Protein AF-A0A6I4IDF1-F1 (afdb_monomer_lite)

Radius of gyration: 17.5 Å; chains: 1; bounding box: 42×21×46 Å

Foldseek 3Di:
DVVVVVVVVVVVVVVVVVVCVCVVVVDPCDPVNLVVVVVVVLVVLLVVLLVVLVVVCCCCCPVVVDDDDSCVSSVVSSVVSVCVVVVVSVVVVVVSVD

Sequence (98 aa):
MKRVLFVIGLILLNFGIFNYLTNHFKSNFTYEEMLKTLLLSFVAVTVISFFISSCQYFLKLYVEKTLISFRSIYANLYFNVSVAIYFLLLVLIIAAFI

Organism: NCBI:txid1774945

Structure (mmCIF, N/CA/C/O backbone):
data_AF-A0A6I4IDF1-F1
#
_entry.id   AF-A0A6I4IDF1-F1
#
loop_
_atom_site.group_PDB
_atom_site.id
_atom_site.type_symbol
_atom_site.label_atom_id
_atom_site.label_alt_id
_atom_site.label_comp_id
_atom_site.label_asym_id
_atom_site.label_entity_id
_atom_site.label_seq_id
_atom_site.pdbx_PDB_ins_code
_atom_site.Cartn_x
_atom_site.Cartn_y
_atom_site.Cartn_z
_atom_site.occupancy
_atom_site.B_iso_or_equiv
_atom_site.auth_seq_id
_atom_site.auth_comp_id
_atom_site.auth_asym_id
_atom_site.auth_atom_id
_atom_site.pdbx_PDB_model_num
ATOM 1 N N . MET A 1 1 ? -26.297 -6.236 -7.586 1.00 59.66 1 MET A N 1
ATOM 2 C CA . MET A 1 1 ? -25.845 -6.127 -8.995 1.00 59.66 1 MET A CA 1
ATOM 3 C C . MET A 1 1 ? -25.400 -4.720 -9.405 1.00 59.66 1 MET A C 1
ATOM 5 O O . MET A 1 1 ? -24.260 -4.597 -9.823 1.00 59.66 1 MET A O 1
ATOM 9 N N . LYS A 1 2 ? -26.198 -3.650 -9.229 1.00 65.44 2 LYS A N 1
ATOM 10 C CA . LYS A 1 2 ? -25.805 -2.276 -9.642 1.00 65.44 2 LYS A CA 1
ATOM 11 C C . LYS A 1 2 ? -24.475 -1.773 -9.042 1.00 65.44 2 LYS A C 1
ATOM 13 O O . LYS A 1 2 ? -23.652 -1.235 -9.768 1.00 65.44 2 LYS A O 1
ATOM 18 N N . ARG A 1 3 ? -24.224 -2.018 -7.746 1.00 58.62 3 ARG A N 1
ATOM 19 C CA . ARG A 1 3 ? -22.939 -1.681 -7.091 1.00 58.62 3 ARG A CA 1
ATOM 20 C C . ARG A 1 3 ? -21.742 -2.432 -7.681 1.00 58.62 3 ARG A C 1
ATOM 22 O O . ARG A 1 3 ? -20.681 -1.848 -7.817 1.00 58.62 3 ARG A O 1
ATOM 29 N N . VAL A 1 4 ? -21.919 -3.702 -8.049 1.00 66.38 4 VAL A N 1
ATOM 30 C CA . VAL A 1 4 ? -20.844 -4.531 -8.622 1.00 66.38 4 VAL A CA 1
ATOM 31 C C . VAL A 1 4 ? -20.483 -4.034 -10.022 1.00 66.38 4 VAL A C 1
ATOM 33 O O . VAL A 1 4 ? -19.311 -3.836 -10.307 1.00 66.38 4 VAL A O 1
ATOM 36 N N . LEU A 1 5 ? -21.486 -3.733 -10.855 1.00 75.31 5 LEU A N 1
ATOM 37 C CA . LEU A 1 5 ? -21.283 -3.116 -12.172 1.00 75.31 5 LEU A CA 1
ATOM 38 C C . LEU A 1 5 ? -20.577 -1.758 -12.078 1.00 75.31 5 LEU A C 1
ATOM 40 O O . LEU A 1 5 ? -19.681 -1.480 -12.865 1.00 75.31 5 LEU A O 1
ATOM 44 N N . PHE A 1 6 ? -20.939 -0.938 -11.090 1.00 69.31 6 PHE A N 1
ATOM 45 C CA . PHE A 1 6 ? -20.282 0.347 -10.852 1.00 69.31 6 PHE A CA 1
ATOM 46 C C . PHE A 1 6 ? -18.807 0.186 -10.451 1.00 69.31 6 PHE A C 1
ATOM 48 O O . PHE A 1 6 ? -17.947 0.881 -10.982 1.00 69.31 6 PHE A O 1
ATOM 55 N N . VAL A 1 7 ? -18.499 -0.768 -9.566 1.00 60.62 7 VAL A N 1
ATOM 56 C CA . VAL A 1 7 ? -17.117 -1.075 -9.162 1.00 60.62 7 VAL A CA 1
ATOM 57 C C . VAL A 1 7 ? -16.298 -1.596 -10.345 1.00 60.62 7 VAL A C 1
ATOM 59 O O . VAL A 1 7 ? -15.187 -1.124 -10.560 1.00 60.62 7 VAL A O 1
ATOM 62 N N . ILE A 1 8 ? -16.851 -2.502 -11.156 1.00 69.88 8 ILE A N 1
ATOM 63 C CA . ILE A 1 8 ? -16.190 -2.996 -12.376 1.00 69.88 8 ILE A CA 1
ATOM 64 C C . ILE A 1 8 ? -15.937 -1.844 -13.359 1.00 69.88 8 ILE A C 1
ATOM 66 O O . ILE A 1 8 ? -14.842 -1.740 -13.903 1.00 69.88 8 ILE A O 1
ATOM 70 N N . GLY A 1 9 ? -16.909 -0.945 -13.541 1.00 73.56 9 GLY A N 1
ATOM 71 C CA . GLY A 1 9 ? -16.756 0.244 -14.380 1.00 73.56 9 GLY A CA 1
ATOM 72 C C . GLY A 1 9 ? -15.631 1.167 -13.907 1.00 73.56 9 GLY A C 1
ATOM 73 O O . GLY A 1 9 ? -14.821 1.601 -14.720 1.00 73.56 9 GLY A O 1
ATOM 74 N N . LEU A 1 10 ? -15.522 1.411 -12.597 1.00 63.12 10 LEU A N 1
ATOM 75 C CA . LEU A 1 10 ? -14.421 2.191 -12.021 1.00 63.12 10 LEU A CA 1
ATOM 76 C C . LEU A 1 10 ? -13.061 1.512 -12.211 1.00 63.12 10 LEU A C 1
ATOM 78 O O . LEU A 1 10 ? -12.085 2.195 -12.507 1.00 63.12 10 LEU A O 1
ATOM 82 N N . ILE A 1 11 ? -12.991 0.185 -12.073 1.00 59.69 11 ILE A N 1
ATOM 83 C CA . ILE A 1 11 ? -11.758 -0.579 -12.303 1.00 59.69 11 ILE A CA 1
ATOM 84 C C . ILE A 1 11 ? -11.326 -0.453 -13.769 1.00 59.69 11 ILE A C 1
ATOM 86 O O . ILE A 1 11 ? -10.181 -0.096 -14.035 1.00 59.69 11 ILE A O 1
ATOM 90 N N . LEU A 1 12 ? -12.242 -0.678 -14.717 1.00 67.38 12 LEU A N 1
ATOM 91 C CA . LEU A 1 12 ? -11.961 -0.555 -16.151 1.00 67.38 12 LEU A CA 1
ATOM 92 C C . LEU A 1 12 ? -11.533 0.866 -16.534 1.00 67.38 12 LEU A C 1
ATOM 94 O O . LEU A 1 12 ? -10.602 1.038 -17.316 1.00 67.38 12 LEU A O 1
ATOM 98 N N . LEU A 1 13 ? -12.174 1.881 -15.955 1.00 71.88 13 LEU A N 1
ATOM 99 C CA . LEU A 1 13 ? -11.837 3.282 -16.189 1.00 71.88 13 LEU A CA 1
ATOM 100 C C . LEU A 1 13 ? -10.448 3.628 -15.631 1.00 71.88 13 LEU A C 1
ATOM 102 O O . LEU A 1 13 ? -9.686 4.329 -16.290 1.00 71.88 13 LEU A O 1
ATOM 106 N N . ASN A 1 14 ? -10.077 3.078 -14.472 1.00 64.56 14 ASN A N 1
ATOM 107 C CA . ASN A 1 14 ? -8.744 3.239 -13.892 1.00 64.56 14 ASN A CA 1
ATOM 108 C C . ASN A 1 14 ? -7.660 2.596 -14.780 1.00 64.56 14 ASN A C 1
ATOM 110 O O . ASN A 1 14 ? -6.671 3.246 -15.108 1.00 64.56 14 ASN A O 1
ATOM 114 N N . PHE A 1 15 ? -7.896 1.375 -15.276 1.00 60.47 15 PHE A N 1
ATOM 115 C CA . PHE A 1 15 ? -7.009 0.727 -16.252 1.00 60.47 15 PHE A CA 1
ATOM 116 C C . PHE A 1 15 ? -6.913 1.497 -17.576 1.00 60.47 15 PHE A C 1
ATOM 118 O O . PHE A 1 15 ? -5.826 1.609 -18.139 1.00 60.47 15 PHE A O 1
ATOM 125 N N . GLY A 1 16 ? -8.025 2.053 -18.068 1.00 68.38 16 GLY A N 1
ATOM 126 C CA . GLY A 1 16 ? -8.052 2.869 -19.282 1.00 68.38 16 GLY A CA 1
ATOM 127 C C . GLY A 1 16 ? -7.246 4.162 -19.142 1.00 68.38 16 GLY A C 1
ATOM 128 O O . GLY A 1 16 ? -6.443 4.479 -20.018 1.00 68.38 16 GLY A O 1
ATOM 129 N N . ILE A 1 17 ? -7.407 4.873 -18.020 1.00 70.50 17 ILE A N 1
ATOM 130 C CA . ILE A 1 17 ? -6.617 6.070 -17.698 1.00 70.50 17 ILE A CA 1
ATOM 131 C C . ILE A 1 17 ? -5.141 5.710 -17.559 1.00 70.50 17 ILE A C 1
ATOM 133 O O . ILE A 1 17 ? -4.301 6.387 -18.144 1.00 70.50 17 ILE A O 1
ATOM 137 N N . PHE A 1 18 ? -4.828 4.638 -16.829 1.00 65.38 18 PHE A N 1
ATOM 138 C CA . PHE A 1 18 ? -3.461 4.157 -16.677 1.00 65.38 18 PHE A CA 1
ATOM 139 C C . PHE A 1 18 ? -2.826 3.903 -18.047 1.00 65.38 18 PHE A C 1
ATOM 141 O O . PHE A 1 18 ? -1.845 4.553 -18.378 1.00 65.38 18 PHE A O 1
ATOM 148 N N . ASN A 1 19 ? -3.445 3.074 -18.893 1.00 64.38 19 ASN A N 1
ATOM 149 C CA . ASN A 1 19 ? -2.919 2.732 -20.215 1.00 64.38 19 ASN A CA 1
ATOM 150 C C . ASN A 1 19 ? -2.788 3.950 -21.150 1.00 64.38 19 ASN A C 1
ATOM 152 O O . ASN A 1 19 ? -1.825 4.048 -21.911 1.00 64.38 19 ASN A O 1
ATOM 156 N N . TYR A 1 20 ? -3.736 4.893 -21.099 1.00 74.25 20 TYR A N 1
ATOM 157 C CA . TYR A 1 20 ? -3.637 6.147 -21.847 1.00 74.25 20 TYR A CA 1
ATOM 158 C C . TYR A 1 20 ? -2.425 6.966 -21.396 1.00 74.25 20 TYR A C 1
ATOM 160 O O . TYR A 1 20 ? -1.632 7.386 -22.234 1.00 74.25 20 TYR A O 1
ATOM 168 N N . LEU A 1 21 ? -2.245 7.150 -20.085 1.00 65.38 21 LEU A N 1
ATOM 169 C CA . LEU A 1 21 ? -1.109 7.887 -19.536 1.00 65.38 21 LEU A CA 1
ATOM 170 C C . LEU A 1 21 ? 0.214 7.193 -19.890 1.00 65.38 21 LEU A C 1
ATOM 172 O O . LEU A 1 21 ? 1.120 7.841 -20.405 1.00 65.38 21 LEU A O 1
ATOM 176 N N . THR A 1 22 ? 0.325 5.877 -19.703 1.00 59.97 22 THR A N 1
ATOM 177 C CA . THR A 1 22 ? 1.571 5.146 -19.982 1.00 59.97 22 THR A CA 1
ATOM 178 C C . THR A 1 22 ? 1.962 5.211 -21.462 1.00 59.97 22 THR A C 1
ATOM 180 O O . THR A 1 22 ? 3.121 5.480 -21.778 1.00 59.97 22 THR A O 1
ATOM 183 N N . ASN A 1 23 ? 0.999 5.042 -22.378 1.00 63.66 23 ASN A N 1
ATOM 184 C CA . ASN A 1 23 ? 1.258 5.122 -23.820 1.00 63.66 23 ASN A CA 1
ATOM 185 C C . ASN A 1 23 ? 1.519 6.553 -24.301 1.00 63.66 23 ASN A C 1
ATOM 187 O O . ASN A 1 23 ? 2.348 6.757 -25.188 1.00 63.66 23 ASN A O 1
ATOM 191 N N . HIS A 1 24 ? 0.835 7.548 -23.729 1.00 67.69 24 HIS A N 1
ATOM 192 C CA . HIS A 1 24 ? 1.008 8.947 -24.116 1.00 67.69 24 HIS A CA 1
ATOM 193 C C . HIS A 1 24 ? 2.376 9.495 -23.697 1.00 67.69 24 HIS A C 1
ATOM 195 O O . HIS A 1 24 ? 2.988 10.250 -24.450 1.00 67.69 24 HIS A O 1
ATOM 201 N N . PHE A 1 25 ? 2.896 9.065 -22.544 1.00 59.97 25 PHE 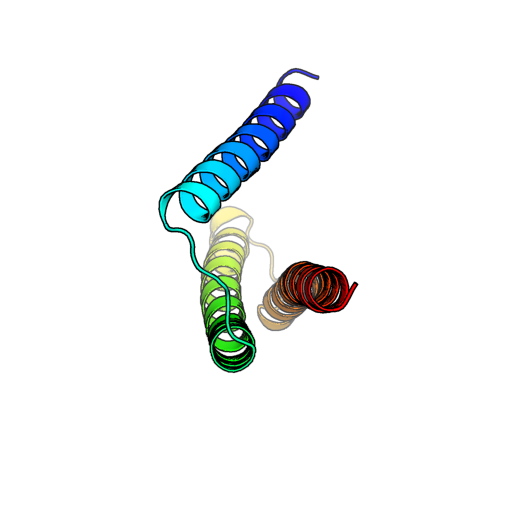A N 1
ATOM 202 C CA . PHE A 1 25 ? 4.198 9.511 -22.051 1.00 59.97 25 PHE A CA 1
ATOM 203 C C . PHE A 1 25 ? 5.395 8.696 -22.573 1.00 59.97 25 PHE A C 1
ATOM 205 O O . PHE A 1 25 ? 6.522 9.081 -22.274 1.00 59.97 25 PHE A O 1
ATOM 212 N N . LYS A 1 26 ? 5.192 7.616 -23.358 1.00 51.94 26 LYS A N 1
ATOM 213 C CA . LYS A 1 26 ? 6.262 6.727 -23.883 1.00 51.94 26 LYS A CA 1
ATOM 214 C C . LYS A 1 26 ? 7.380 6.491 -22.852 1.00 51.94 26 LYS A C 1
ATOM 216 O O . LYS A 1 26 ? 8.566 6.645 -23.141 1.00 51.94 26 LYS A O 1
ATOM 221 N N . SER A 1 27 ? 7.001 6.159 -21.621 1.00 52.69 27 SER A N 1
ATOM 222 C CA . SER A 1 27 ? 7.982 5.864 -20.581 1.00 52.69 27 SER A CA 1
ATOM 223 C C . SER A 1 27 ? 8.437 4.421 -20.758 1.00 52.69 27 SER A C 1
ATOM 225 O O . SER A 1 27 ? 7.742 3.481 -20.374 1.00 52.69 27 SER A O 1
ATOM 227 N N . ASN A 1 28 ? 9.599 4.243 -21.387 1.00 59.22 28 ASN A N 1
ATOM 228 C CA . ASN A 1 28 ? 10.351 3.007 -21.235 1.00 59.22 28 ASN A CA 1
ATOM 229 C C . ASN A 1 28 ? 10.851 2.988 -19.792 1.00 59.22 28 ASN A C 1
ATOM 231 O O . ASN A 1 28 ? 11.864 3.614 -19.492 1.00 59.22 28 ASN A O 1
ATOM 235 N N . PHE A 1 29 ? 10.106 2.324 -18.908 1.00 60.69 29 PHE A N 1
ATOM 236 C CA . PHE A 1 29 ? 10.499 2.161 -17.515 1.00 60.69 29 PHE A CA 1
ATOM 237 C C . PHE A 1 29 ? 11.847 1.452 -17.462 1.00 60.69 29 PHE A C 1
ATOM 239 O O . PHE A 1 29 ? 11.964 0.269 -17.782 1.00 60.69 29 PHE A O 1
ATOM 246 N N . THR A 1 30 ? 12.878 2.190 -17.073 1.00 69.81 30 THR A N 1
ATOM 247 C CA . THR A 1 30 ? 14.192 1.599 -16.839 1.00 69.81 30 THR A CA 1
ATOM 248 C C . THR A 1 30 ? 14.151 0.754 -15.566 1.00 69.81 30 THR A C 1
ATOM 250 O O . THR A 1 30 ? 13.376 1.017 -14.643 1.00 69.81 30 THR A O 1
ATOM 253 N N . TYR A 1 31 ? 15.012 -0.262 -15.474 1.00 67.88 31 TYR A N 1
ATOM 254 C CA . TYR A 1 31 ? 15.117 -1.094 -14.268 1.00 67.88 31 TYR A CA 1
ATOM 255 C C . TYR A 1 31 ? 15.377 -0.254 -12.999 1.00 67.88 31 TYR A C 1
ATOM 257 O O . TYR A 1 31 ? 14.844 -0.541 -11.927 1.00 67.88 31 TYR A O 1
ATOM 265 N N . GLU A 1 32 ? 16.146 0.831 -13.128 1.00 72.25 32 GLU A N 1
ATOM 266 C CA . GLU A 1 32 ? 16.411 1.768 -12.034 1.00 72.25 32 GLU A CA 1
ATOM 267 C C . GLU A 1 32 ? 15.144 2.515 -11.582 1.00 72.25 32 GLU A C 1
ATOM 269 O O . GLU A 1 32 ? 14.910 2.672 -10.382 1.00 72.25 32 GLU A O 1
ATOM 274 N N . GLU A 1 33 ? 14.293 2.940 -12.518 1.00 70.94 33 GLU A N 1
ATOM 275 C CA . GLU A 1 33 ? 13.005 3.563 -12.201 1.00 70.94 33 GLU A CA 1
ATOM 276 C C . GLU A 1 33 ? 12.048 2.570 -11.543 1.00 70.94 33 GLU A C 1
ATOM 278 O O . GLU A 1 33 ? 11.433 2.917 -10.537 1.00 70.94 33 GLU A O 1
ATOM 283 N N . MET A 1 34 ? 11.983 1.321 -12.021 1.00 69.50 34 MET A N 1
ATOM 284 C CA . MET A 1 34 ? 11.188 0.264 -11.382 1.00 69.50 34 MET A CA 1
ATOM 285 C C . MET A 1 34 ? 11.613 0.027 -9.927 1.00 69.50 34 MET A C 1
ATOM 287 O O . MET A 1 34 ? 10.758 -0.060 -9.043 1.00 69.50 34 MET A O 1
ATOM 291 N N . LEU A 1 35 ? 12.921 -0.014 -9.647 1.00 70.81 35 LEU A N 1
ATOM 292 C CA . LEU A 1 35 ? 13.443 -0.126 -8.281 1.00 70.81 35 LEU A CA 1
ATOM 293 C C . LEU A 1 35 ? 13.103 1.096 -7.417 1.00 70.81 35 LEU A C 1
ATOM 295 O O . LEU A 1 35 ? 12.719 0.939 -6.255 1.00 70.81 35 LEU A O 1
ATOM 299 N N . LYS A 1 36 ? 13.199 2.314 -7.967 1.00 75.19 36 LYS A N 1
ATOM 300 C CA . LYS A 1 36 ? 12.787 3.540 -7.264 1.00 75.19 36 LYS A CA 1
ATOM 301 C C . LYS A 1 36 ? 11.295 3.521 -6.947 1.00 75.19 36 LYS A C 1
ATOM 303 O O . LYS A 1 36 ? 10.919 3.826 -5.818 1.00 75.19 36 LYS A O 1
ATOM 308 N N . THR A 1 37 ? 10.448 3.120 -7.893 1.00 7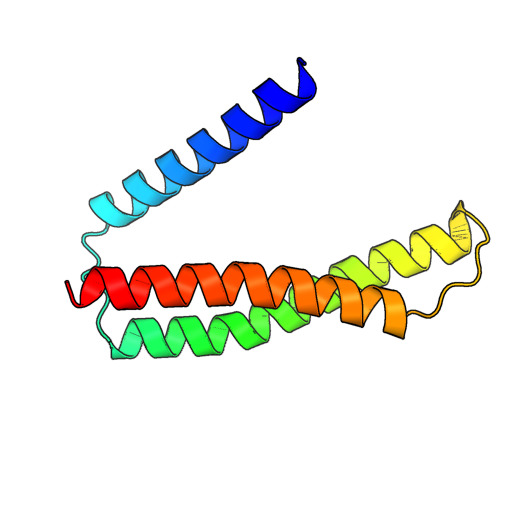7.38 37 THR A N 1
ATOM 309 C CA . THR A 1 37 ? 9.001 2.971 -7.685 1.00 77.38 37 THR A CA 1
ATOM 310 C C . THR A 1 37 ? 8.694 1.913 -6.627 1.00 77.38 37 THR A C 1
ATOM 312 O O . THR A 1 37 ? 7.841 2.148 -5.772 1.00 77.38 37 THR A O 1
ATOM 315 N N . LEU A 1 38 ? 9.420 0.790 -6.615 1.00 72.69 38 LEU A N 1
ATOM 316 C CA . LEU A 1 38 ? 9.299 -0.240 -5.584 1.00 72.69 38 LEU A CA 1
ATOM 317 C C . LEU A 1 38 ? 9.623 0.330 -4.193 1.00 72.69 38 LEU A C 1
ATOM 319 O O . LEU A 1 38 ? 8.814 0.195 -3.277 1.00 72.69 38 LEU A O 1
ATOM 323 N N . LEU A 1 39 ? 10.744 1.041 -4.040 1.00 76.56 39 LEU A N 1
ATOM 324 C CA . LEU A 1 39 ? 11.104 1.722 -2.789 1.00 76.56 39 LEU A CA 1
ATOM 325 C C . LEU A 1 39 ? 10.038 2.730 -2.346 1.00 76.56 39 LEU A C 1
ATOM 327 O O . LEU A 1 39 ? 9.612 2.722 -1.189 1.00 76.56 39 LEU A O 1
ATOM 331 N N . LEU A 1 40 ? 9.560 3.561 -3.273 1.00 78.69 40 LEU A N 1
ATOM 332 C CA . LEU A 1 40 ? 8.529 4.558 -2.994 1.00 78.69 40 LEU A CA 1
ATOM 333 C C . LEU A 1 40 ? 7.207 3.902 -2.576 1.00 78.69 40 LEU A C 1
ATOM 335 O O . LEU A 1 40 ? 6.495 4.428 -1.720 1.00 78.69 40 LEU A O 1
ATOM 339 N N . SER A 1 41 ? 6.903 2.723 -3.128 1.00 79.75 41 SER A N 1
ATOM 340 C CA . SER A 1 41 ? 5.707 1.959 -2.780 1.00 79.75 41 SER A CA 1
ATOM 341 C C . SER A 1 41 ? 5.717 1.487 -1.323 1.00 79.75 41 SER A C 1
ATOM 343 O O . SER A 1 41 ? 4.681 1.565 -0.672 1.00 79.75 41 SER A O 1
ATOM 345 N N . PHE A 1 42 ? 6.866 1.096 -0.750 1.00 77.44 42 PHE A N 1
ATOM 346 C CA . PHE A 1 42 ? 6.952 0.744 0.677 1.00 77.44 42 PHE A CA 1
ATOM 347 C C . PHE A 1 42 ? 6.553 1.919 1.576 1.00 77.44 42 PHE A C 1
ATOM 349 O O . PHE A 1 42 ? 5.782 1.753 2.528 1.00 77.44 42 PHE A O 1
ATOM 356 N N . VAL A 1 43 ? 7.036 3.120 1.249 1.00 81.44 43 VAL A N 1
ATOM 357 C CA . VAL A 1 43 ? 6.699 4.344 1.986 1.00 81.44 43 VAL A CA 1
ATOM 358 C C . VAL A 1 43 ? 5.218 4.676 1.812 1.00 81.44 43 VAL A C 1
ATOM 360 O O . VAL A 1 43 ? 4.513 4.880 2.800 1.00 81.44 43 VAL A O 1
ATOM 363 N N . ALA A 1 44 ? 4.721 4.662 0.574 1.00 81.31 44 ALA A N 1
ATOM 364 C CA . ALA A 1 44 ? 3.331 4.982 0.268 1.00 81.31 44 ALA A CA 1
ATOM 365 C C . ALA A 1 44 ? 2.354 4.024 0.966 1.00 81.31 44 ALA A C 1
ATOM 367 O O . ALA A 1 44 ? 1.399 4.472 1.599 1.00 81.31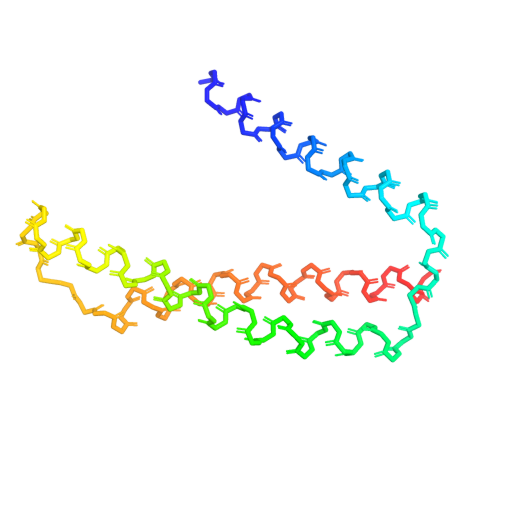 44 ALA A O 1
ATOM 368 N N . VAL A 1 45 ? 2.617 2.714 0.922 1.00 85.94 45 VAL A N 1
ATOM 369 C CA . VAL A 1 45 ? 1.787 1.698 1.583 1.00 85.94 45 VAL A CA 1
ATOM 370 C C . VAL A 1 45 ? 1.758 1.904 3.089 1.00 85.94 45 VAL A C 1
ATOM 372 O O . VAL A 1 45 ? 0.686 1.821 3.687 1.00 85.94 45 VAL A O 1
ATOM 375 N N . THR A 1 46 ? 2.894 2.233 3.701 1.00 83.00 46 THR A N 1
ATOM 376 C CA . THR A 1 46 ? 2.973 2.523 5.139 1.00 83.00 46 THR A CA 1
ATOM 377 C C . THR A 1 46 ? 2.112 3.735 5.504 1.00 83.00 46 THR A C 1
ATOM 379 O O . THR A 1 46 ? 1.268 3.646 6.397 1.00 83.00 46 THR A O 1
ATOM 382 N N . VAL A 1 47 ? 2.263 4.848 4.777 1.00 86.19 47 VAL A N 1
ATOM 383 C CA . VAL A 1 47 ? 1.527 6.098 5.034 1.00 86.19 47 VAL A CA 1
ATOM 384 C C . VAL A 1 47 ? 0.024 5.916 4.829 1.00 86.19 47 VAL A C 1
ATOM 386 O O . VAL A 1 47 ? -0.767 6.261 5.709 1.00 86.19 47 VAL A O 1
ATOM 389 N N . ILE A 1 48 ? -0.382 5.328 3.700 1.00 88.75 48 ILE A N 1
ATOM 390 C CA . ILE A 1 48 ? -1.796 5.086 3.385 1.00 88.75 48 ILE A CA 1
ATOM 391 C C . ILE A 1 48 ? -2.405 4.136 4.416 1.00 88.75 48 ILE A C 1
ATOM 393 O O . ILE A 1 48 ? -3.497 4.395 4.928 1.00 88.75 48 ILE A O 1
ATOM 397 N N . SER A 1 49 ? -1.692 3.061 4.764 1.00 88.00 49 SER A N 1
ATOM 398 C CA . SER A 1 49 ? -2.202 2.087 5.725 1.00 88.00 49 SER A CA 1
ATOM 399 C C . SER A 1 49 ? -2.374 2.700 7.107 1.00 88.00 49 SER A C 1
ATOM 401 O O . SER A 1 49 ? -3.378 2.444 7.770 1.00 88.00 49 SER A O 1
ATOM 403 N N . PHE A 1 50 ? -1.436 3.548 7.530 1.00 86.25 50 PHE A N 1
ATOM 404 C CA . PHE A 1 50 ? -1.518 4.250 8.806 1.00 86.25 50 PHE A CA 1
ATOM 405 C C . PHE A 1 50 ? -2.707 5.211 8.843 1.00 86.25 50 PHE A C 1
ATOM 407 O O . PHE A 1 50 ? -3.479 5.202 9.805 1.00 86.25 50 PHE A O 1
ATOM 414 N N . PHE A 1 51 ? -2.898 5.988 7.775 1.00 89.44 51 P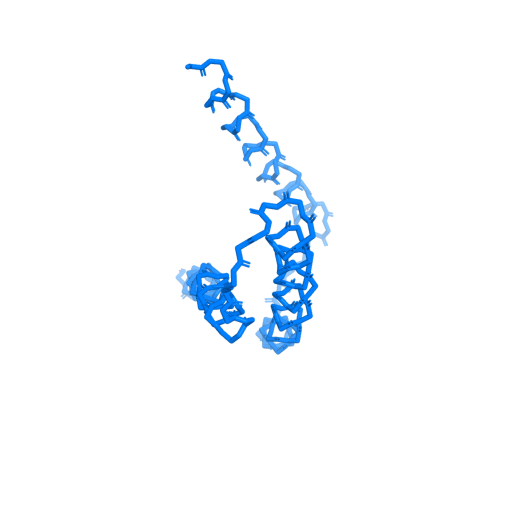HE A N 1
ATOM 415 C CA . PHE A 1 51 ? -3.999 6.939 7.664 1.00 89.44 51 PHE A CA 1
ATOM 416 C C . PHE A 1 51 ? -5.365 6.240 7.709 1.00 89.44 51 PHE A C 1
ATOM 418 O O . PHE A 1 51 ? -6.182 6.536 8.580 1.00 89.44 51 PHE A O 1
ATOM 425 N N . ILE A 1 52 ? -5.590 5.248 6.838 1.00 90.19 52 ILE A N 1
ATOM 426 C CA . ILE A 1 52 ? -6.863 4.513 6.775 1.00 90.19 52 ILE A CA 1
ATOM 427 C C . ILE A 1 52 ? -7.140 3.787 8.097 1.00 90.19 52 ILE A C 1
ATOM 429 O O . ILE A 1 52 ? -8.264 3.832 8.600 1.00 90.19 52 ILE A O 1
ATOM 433 N N . SER A 1 53 ? -6.125 3.152 8.688 1.00 90.25 53 SER A N 1
ATOM 434 C CA . SER A 1 53 ? -6.283 2.439 9.961 1.00 90.25 53 SER A CA 1
ATOM 435 C C . SER A 1 53 ? -6.615 3.386 11.109 1.00 90.25 53 SER A C 1
ATOM 437 O O . SER A 1 53 ? -7.418 3.031 11.967 1.00 90.25 53 SER A O 1
ATOM 439 N N . SER A 1 54 ? -6.061 4.602 11.107 1.00 89.00 54 SER A N 1
ATOM 440 C CA . SER A 1 54 ? -6.397 5.644 12.085 1.00 89.00 54 SER A CA 1
ATOM 441 C C . SER A 1 54 ? -7.850 6.083 11.945 1.00 89.00 54 SER A C 1
ATOM 443 O O . SER A 1 54 ? -8.580 6.101 12.934 1.00 89.00 54 SER A O 1
ATOM 445 N N . CYS A 1 55 ? -8.314 6.342 10.718 1.00 90.44 55 CYS A N 1
ATOM 446 C CA . CYS A 1 55 ? -9.719 6.661 10.461 1.00 90.44 55 CYS A CA 1
ATOM 447 C C . CYS A 1 55 ? -10.655 5.530 10.917 1.00 90.44 55 CYS A C 1
ATOM 449 O O . CYS A 1 55 ? -11.636 5.788 11.612 1.00 90.44 55 CYS A O 1
ATOM 451 N N . GLN A 1 56 ? -10.344 4.275 10.575 1.00 88.62 56 GLN A N 1
ATOM 452 C CA . GLN A 1 56 ? -11.139 3.116 10.995 1.00 88.62 56 GLN A CA 1
ATOM 453 C C . GLN A 1 56 ? -11.150 2.935 12.513 1.00 88.62 56 GLN A C 1
ATOM 455 O O . GLN A 1 56 ? -12.194 2.628 13.084 1.00 88.62 56 GLN A O 1
ATOM 460 N N . TYR A 1 57 ? -10.007 3.126 13.168 1.00 89.81 57 TYR A N 1
ATOM 461 C CA . TYR A 1 57 ? -9.901 3.030 14.616 1.00 89.81 57 TYR A CA 1
ATOM 462 C C . TYR A 1 57 ? -10.768 4.082 15.310 1.00 89.81 57 TYR A C 1
ATOM 464 O O . TYR A 1 57 ? -11.552 3.737 16.191 1.00 89.81 57 TYR A O 1
ATOM 472 N N . PHE A 1 58 ? -10.700 5.342 14.872 1.00 89.25 58 PHE A N 1
ATOM 473 C CA . PHE A 1 58 ? -11.529 6.408 15.431 1.00 89.25 58 PHE A CA 1
ATOM 474 C C . PHE A 1 58 ? -13.021 6.199 15.170 1.00 89.25 58 PHE A C 1
ATOM 476 O O . PHE A 1 58 ? -13.823 6.407 16.077 1.00 89.25 58 PHE A O 1
ATOM 483 N N . LEU A 1 59 ? -13.403 5.733 13.978 1.00 89.25 59 LEU A N 1
ATOM 484 C CA . LEU A 1 59 ? -14.793 5.373 13.687 1.00 89.25 59 LEU A CA 1
ATOM 485 C C . LEU A 1 59 ? -15.294 4.276 14.634 1.00 89.25 59 LEU A C 1
ATOM 487 O O . LEU A 1 59 ? -16.348 4.425 15.248 1.00 89.25 59 LEU A O 1
ATOM 491 N N . LYS A 1 60 ? -14.518 3.208 14.823 1.00 87.25 60 LYS A N 1
ATOM 492 C CA . LYS A 1 60 ? -14.894 2.100 15.712 1.00 87.25 60 LYS A CA 1
ATOM 493 C C . LYS A 1 60 ? -14.995 2.522 17.174 1.00 87.25 60 LYS A C 1
ATOM 495 O O . LYS A 1 60 ? -15.951 2.159 17.856 1.00 87.25 60 LYS A O 1
ATOM 500 N N . LEU A 1 61 ? -14.047 3.334 17.633 1.00 87.12 61 LEU A N 1
ATOM 501 C CA . LEU A 1 61 ? -14.001 3.803 19.012 1.00 87.12 61 LEU A CA 1
ATOM 502 C C . LEU A 1 61 ? -15.136 4.791 19.324 1.00 87.12 61 LEU A C 1
ATOM 504 O O . LEU A 1 61 ? -15.814 4.643 20.339 1.00 87.12 61 LEU A O 1
ATOM 508 N N . TYR A 1 62 ? -15.355 5.790 18.463 1.00 87.94 62 TYR A N 1
ATOM 509 C CA . TYR A 1 62 ? -16.272 6.899 18.750 1.00 87.94 62 TYR A CA 1
ATOM 510 C C . TYR A 1 62 ? -17.692 6.696 18.218 1.00 87.94 62 TYR A C 1
ATOM 512 O O . TYR A 1 62 ? -18.638 7.166 18.847 1.00 87.94 62 TYR A O 1
ATOM 520 N N . VAL A 1 63 ? -17.863 6.006 17.087 1.00 86.94 63 VAL A N 1
ATOM 521 C CA . VAL A 1 63 ? -19.185 5.785 16.474 1.00 86.94 63 VAL A CA 1
ATOM 522 C C . VAL A 1 63 ? -19.764 4.450 16.923 1.00 86.94 63 VAL A C 1
ATOM 524 O O . VAL A 1 63 ? -20.881 4.401 17.430 1.00 86.94 63 VAL A O 1
ATOM 527 N N . GLU A 1 64 ? -18.996 3.369 16.784 1.00 83.44 64 GLU A N 1
ATOM 528 C CA . GLU A 1 64 ? -19.478 2.013 17.090 1.00 83.44 64 GLU A CA 1
ATOM 529 C C . GLU A 1 64 ? -19.306 1.629 18.570 1.00 83.44 64 GLU A C 1
ATOM 531 O O . GLU A 1 64 ? -19.868 0.628 19.008 1.00 83.44 64 GLU A O 1
ATOM 536 N N . LYS A 1 65 ? -18.549 2.419 19.349 1.00 83.38 65 LYS A N 1
ATOM 537 C CA . LYS A 1 65 ? -18.199 2.155 20.760 1.00 83.38 65 LYS A CA 1
ATOM 538 C C . LYS A 1 65 ? -17.584 0.766 20.980 1.00 83.38 65 LYS A C 1
ATOM 540 O O . LYS A 1 65 ? -17.777 0.150 22.027 1.00 83.38 65 LYS A O 1
ATOM 545 N N . THR A 1 66 ? -16.835 0.269 19.996 1.00 79.69 66 THR A N 1
ATOM 546 C CA . THR A 1 66 ? -16.154 -1.027 20.067 1.00 79.69 66 THR A CA 1
ATOM 547 C C . THR A 1 66 ? -14.680 -0.848 20.421 1.00 79.69 66 THR A C 1
ATOM 549 O O . THR A 1 66 ? -13.963 -0.035 19.838 1.00 79.69 66 THR A O 1
ATOM 552 N N . LEU A 1 67 ? -14.205 -1.635 21.390 1.00 78.31 67 LEU A N 1
ATOM 553 C CA . LEU A 1 67 ? -12.786 -1.707 21.732 1.00 78.31 67 LEU A CA 1
ATOM 554 C C . LEU A 1 67 ? -12.096 -2.693 20.791 1.00 78.31 67 LEU A C 1
ATOM 556 O O . LEU A 1 67 ? -12.209 -3.906 20.943 1.00 78.31 67 LEU A O 1
ATOM 560 N N . ILE A 1 68 ? -11.372 -2.162 19.811 1.00 84.38 68 ILE A N 1
ATOM 561 C CA . ILE A 1 68 ? -10.528 -2.937 18.902 1.00 84.38 68 ILE A CA 1
ATOM 562 C C . ILE A 1 68 ? -9.095 -2.437 19.003 1.00 84.38 68 ILE A C 1
ATOM 564 O O . ILE A 1 68 ? -8.857 -1.244 19.122 1.00 84.38 68 ILE A O 1
ATOM 568 N N . SER A 1 69 ? -8.119 -3.341 18.920 1.00 88.94 69 SER A N 1
ATOM 569 C CA . SER A 1 69 ? -6.708 -2.958 18.897 1.00 88.94 69 SER A CA 1
ATOM 570 C C . SER A 1 69 ? -6.342 -2.284 17.571 1.00 88.94 69 SER A C 1
ATOM 572 O O . SER A 1 69 ? -6.470 -2.898 16.509 1.00 88.94 69 SER A O 1
ATOM 574 N N . PHE A 1 70 ? -5.796 -1.062 17.630 1.00 86.62 70 PHE A N 1
ATOM 575 C CA . PHE A 1 70 ? -5.236 -0.370 16.461 1.00 86.62 70 PHE A CA 1
ATOM 576 C C . PHE A 1 70 ? -4.228 -1.249 15.710 1.00 86.62 70 PHE A C 1
ATOM 578 O O . PHE A 1 70 ? -4.271 -1.339 14.485 1.00 86.62 70 PHE A O 1
ATOM 585 N N . ARG A 1 71 ? -3.378 -1.976 16.451 1.00 87.44 71 ARG A N 1
ATOM 586 C CA . ARG A 1 71 ? -2.381 -2.898 15.890 1.00 87.44 71 ARG A CA 1
ATOM 587 C C . ARG A 1 71 ? -3.018 -3.943 14.976 1.00 87.44 71 ARG A C 1
ATOM 589 O O . ARG A 1 71 ? -2.453 -4.248 13.933 1.00 87.44 71 ARG A O 1
ATOM 596 N N . SER A 1 72 ? -4.183 -4.474 15.349 1.00 87.50 72 SER A N 1
ATOM 597 C CA . SER A 1 72 ? -4.889 -5.478 14.547 1.00 87.50 72 SER A CA 1
ATOM 598 C C . SER A 1 72 ? -5.440 -4.894 13.248 1.00 87.50 72 SER A C 1
ATOM 600 O O . SER A 1 72 ? -5.335 -5.546 12.212 1.00 87.50 72 SER A O 1
ATOM 602 N N . ILE A 1 73 ? -6.003 -3.681 13.289 1.00 87.88 73 ILE A N 1
ATOM 603 C CA . ILE A 1 73 ? -6.515 -2.995 12.094 1.00 87.88 73 ILE A CA 1
ATOM 604 C C . ILE A 1 73 ? -5.355 -2.679 11.150 1.00 87.88 73 ILE A C 1
ATOM 606 O O . ILE A 1 73 ? -5.391 -3.052 9.979 1.00 87.88 73 ILE A O 1
ATOM 61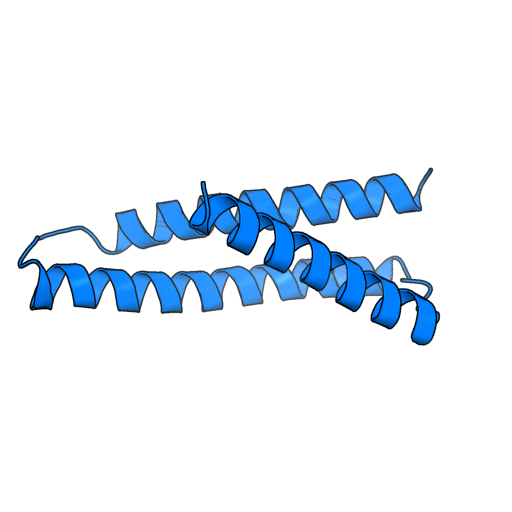0 N N . TYR A 1 74 ? -4.306 -2.056 11.691 1.00 87.31 74 TYR A N 1
ATOM 611 C CA . TYR A 1 74 ? -3.137 -1.645 10.929 1.00 87.31 74 TYR A CA 1
ATOM 612 C C . TYR A 1 74 ? -2.420 -2.826 10.282 1.00 87.31 74 TYR A C 1
ATOM 614 O O . TYR A 1 74 ? -2.169 -2.793 9.083 1.00 87.31 74 TYR A O 1
ATOM 622 N N . ALA A 1 75 ? -2.140 -3.892 11.039 1.00 84.19 75 ALA A N 1
ATOM 623 C CA . ALA A 1 75 ? -1.455 -5.063 10.501 1.00 84.19 75 ALA A CA 1
ATOM 624 C C . ALA A 1 75 ? -2.263 -5.733 9.382 1.00 84.19 75 ALA A C 1
ATOM 626 O O . ALA A 1 75 ? -1.698 -6.069 8.347 1.00 84.19 75 ALA A O 1
ATOM 627 N N . ASN A 1 76 ? -3.580 -5.883 9.554 1.00 87.38 76 ASN A N 1
ATOM 628 C CA . ASN A 1 76 ? -4.431 -6.509 8.543 1.00 87.38 76 ASN A CA 1
ATOM 629 C C . ASN A 1 76 ? -4.491 -5.669 7.256 1.00 87.38 76 ASN A C 1
ATOM 631 O O . ASN A 1 76 ? -4.318 -6.185 6.153 1.00 87.38 76 ASN A O 1
ATOM 635 N N . LEU A 1 77 ? -4.691 -4.357 7.389 1.00 87.50 77 LEU A N 1
ATOM 636 C CA . LEU A 1 77 ? -4.754 -3.460 6.241 1.00 87.50 77 LEU A CA 1
ATOM 637 C C . LEU A 1 77 ? -3.397 -3.371 5.522 1.00 87.50 77 LEU A C 1
ATOM 639 O O . LEU A 1 77 ? -3.343 -3.536 4.306 1.00 87.50 77 LEU A O 1
ATOM 643 N N . TYR A 1 78 ? -2.307 -3.188 6.273 1.00 85.25 78 TYR A N 1
ATOM 644 C CA . TYR A 1 78 ? -0.952 -3.123 5.730 1.00 85.25 78 TYR A CA 1
ATOM 645 C C . TYR A 1 78 ? -0.587 -4.401 4.981 1.00 85.25 78 TYR A C 1
ATOM 647 O O . TYR A 1 78 ? -0.056 -4.316 3.879 1.00 85.25 78 TYR A O 1
ATOM 655 N N . PHE A 1 79 ? -0.903 -5.577 5.532 1.00 84.88 79 PHE A N 1
ATOM 656 C CA . PHE A 1 79 ? -0.587 -6.851 4.889 1.00 84.88 79 PHE A CA 1
ATOM 657 C C . PHE A 1 79 ? -1.373 -7.028 3.586 1.00 84.88 79 PHE A C 1
ATOM 659 O O . PHE A 1 79 ? -0.781 -7.338 2.558 1.00 84.88 79 PHE A O 1
ATOM 666 N N . ASN A 1 80 ? -2.680 -6.749 3.589 1.00 83.75 80 ASN A N 1
ATOM 667 C CA . ASN A 1 80 ? -3.509 -6.882 2.387 1.00 83.75 80 ASN A CA 1
ATOM 668 C C . ASN A 1 80 ? -3.089 -5.912 1.272 1.00 83.75 80 ASN A C 1
ATOM 670 O O . ASN A 1 80 ? -2.990 -6.310 0.112 1.00 83.75 80 ASN A O 1
ATOM 674 N N . VAL A 1 81 ? -2.817 -4.649 1.614 1.00 84.25 81 VAL A N 1
ATOM 675 C CA . VAL A 1 81 ? -2.400 -3.628 0.640 1.00 84.25 81 VAL A CA 1
ATOM 676 C C . VAL A 1 81 ? -0.989 -3.913 0.121 1.00 84.25 81 VAL A C 1
ATOM 678 O O . VAL A 1 81 ? -0.763 -3.854 -1.087 1.00 84.25 81 VAL A O 1
ATOM 681 N N . SER A 1 82 ? -0.063 -4.284 1.011 1.00 82.12 82 SER A N 1
ATOM 682 C CA . SER A 1 82 ? 1.297 -4.701 0.650 1.00 82.12 82 SER A CA 1
ATOM 683 C C . SER A 1 82 ? 1.280 -5.879 -0.315 1.00 82.12 82 SER A C 1
ATOM 685 O O . SER A 1 82 ? 1.876 -5.801 -1.382 1.00 82.12 82 SER A O 1
ATOM 687 N N . VAL A 1 83 ? 0.552 -6.952 0.013 1.00 81.12 83 VAL A N 1
ATOM 688 C CA . VAL A 1 83 ? 0.465 -8.144 -0.842 1.00 81.12 83 VAL A CA 1
ATOM 689 C C . VAL A 1 83 ? -0.096 -7.786 -2.217 1.00 81.12 83 VAL A C 1
ATOM 691 O O . VAL A 1 83 ? 0.480 -8.192 -3.221 1.00 81.12 83 VAL A O 1
ATOM 694 N N . ALA A 1 84 ? -1.165 -6.987 -2.286 1.00 79.56 84 ALA A N 1
ATOM 695 C CA . ALA A 1 84 ? -1.761 -6.590 -3.559 1.00 79.56 84 ALA A CA 1
ATOM 696 C C . ALA A 1 84 ? -0.795 -5.773 -4.436 1.00 79.56 84 ALA A C 1
ATOM 698 O O . ALA A 1 84 ? -0.661 -6.050 -5.628 1.00 79.56 84 ALA A O 1
ATOM 699 N N . ILE A 1 85 ? -0.103 -4.789 -3.853 1.00 80.44 85 ILE A N 1
ATOM 700 C CA . ILE A 1 85 ? 0.815 -3.908 -4.587 1.00 80.44 85 ILE A CA 1
ATOM 701 C C . ILE A 1 85 ? 2.098 -4.642 -4.982 1.00 80.44 85 ILE A C 1
ATOM 703 O O . ILE A 1 85 ? 2.535 -4.522 -6.125 1.00 80.44 85 ILE A O 1
ATOM 707 N N . TYR A 1 86 ? 2.687 -5.432 -4.084 1.00 79.44 86 TYR A N 1
ATOM 708 C CA . TYR A 1 86 ? 3.916 -6.168 -4.383 1.00 79.44 86 TYR A CA 1
ATOM 709 C C . TYR A 1 86 ? 3.675 -7.292 -5.384 1.00 79.44 86 TYR A C 1
ATOM 711 O O . TYR A 1 86 ? 4.512 -7.500 -6.256 1.00 79.44 86 TYR A O 1
ATOM 719 N N . PHE A 1 87 ? 2.520 -7.964 -5.329 1.00 77.81 87 PHE A N 1
ATOM 720 C CA . PHE A 1 87 ? 2.142 -8.941 -6.348 1.00 77.81 87 PHE A CA 1
ATOM 721 C C . PHE A 1 87 ? 2.001 -8.286 -7.730 1.00 77.81 87 PHE A C 1
ATOM 723 O O . PHE A 1 87 ? 2.568 -8.784 -8.698 1.00 77.81 87 PHE A O 1
ATOM 730 N N . LEU A 1 88 ? 1.322 -7.135 -7.821 1.00 76.75 88 LEU A N 1
ATOM 731 C CA . LEU A 1 88 ? 1.210 -6.362 -9.066 1.00 76.75 88 LEU A CA 1
ATOM 732 C C . LEU A 1 88 ? 2.575 -5.924 -9.613 1.00 76.75 88 LEU A C 1
ATOM 734 O O . LEU A 1 88 ? 2.842 -6.097 -10.800 1.00 76.75 88 LEU A O 1
ATOM 738 N N . LEU A 1 89 ? 3.447 -5.386 -8.756 1.00 73.88 89 LEU A N 1
ATOM 739 C CA . LEU A 1 89 ? 4.798 -4.973 -9.145 1.00 73.88 89 LEU A CA 1
ATOM 740 C C . LEU A 1 89 ? 5.634 -6.158 -9.634 1.00 73.88 89 LEU A C 1
ATOM 742 O O . LEU A 1 89 ? 6.335 -6.038 -10.633 1.00 73.88 89 LEU A O 1
ATOM 746 N N . LEU A 1 90 ? 5.527 -7.313 -8.978 1.00 75.56 90 LEU A N 1
ATOM 747 C CA . LEU A 1 90 ? 6.245 -8.522 -9.371 1.00 75.56 90 LEU A CA 1
ATOM 748 C C . LEU A 1 90 ? 5.773 -9.043 -10.739 1.00 75.56 90 LEU A C 1
ATOM 750 O O . LEU A 1 90 ? 6.602 -9.409 -11.568 1.00 75.56 90 LEU A O 1
ATOM 754 N N . VAL A 1 91 ? 4.465 -8.995 -11.018 1.00 76.62 91 VAL A N 1
ATOM 755 C CA . VAL A 1 91 ? 3.905 -9.320 -12.343 1.00 76.62 91 VAL A CA 1
ATOM 756 C C . VAL A 1 91 ? 4.419 -8.359 -13.420 1.00 76.62 91 VAL A C 1
ATOM 758 O O . VAL A 1 91 ? 4.801 -8.813 -14.496 1.00 76.62 91 VAL A O 1
ATOM 761 N N . LEU A 1 92 ? 4.474 -7.053 -13.136 1.00 71.50 92 LEU A N 1
ATOM 762 C CA . LEU A 1 92 ? 5.003 -6.054 -14.073 1.00 71.50 92 LEU A CA 1
ATOM 763 C C . LEU A 1 92 ? 6.488 -6.268 -14.375 1.00 71.50 92 LEU A C 1
ATOM 765 O O . LEU A 1 92 ? 6.896 -6.140 -15.524 1.00 71.50 92 LEU A O 1
ATOM 769 N N . ILE A 1 93 ? 7.284 -6.619 -13.362 1.00 68.81 93 ILE A N 1
ATOM 770 C CA . ILE A 1 93 ? 8.703 -6.935 -13.538 1.00 68.81 93 ILE A CA 1
ATOM 771 C C . ILE A 1 93 ? 8.856 -8.156 -14.451 1.00 68.81 93 ILE A C 1
ATOM 773 O O . ILE A 1 93 ? 9.586 -8.081 -15.430 1.00 68.81 93 ILE A O 1
ATOM 777 N N . ILE A 1 94 ? 8.135 -9.254 -14.190 1.00 73.75 94 ILE A N 1
ATOM 778 C CA . ILE A 1 94 ? 8.191 -10.461 -15.035 1.00 73.75 94 ILE A CA 1
ATOM 779 C C . ILE A 1 94 ? 7.784 -10.146 -16.480 1.00 73.75 94 ILE A C 1
ATOM 781 O O . ILE A 1 94 ? 8.477 -10.554 -17.406 1.00 73.75 94 ILE A O 1
ATOM 785 N N . ALA A 1 95 ? 6.699 -9.394 -16.676 1.00 70.19 95 ALA A N 1
ATOM 786 C CA . ALA A 1 95 ? 6.218 -9.012 -18.003 1.00 70.19 95 ALA A CA 1
ATOM 787 C C . ALA A 1 95 ? 7.187 -8.098 -18.770 1.00 70.19 95 ALA A C 1
ATOM 789 O O . ALA A 1 95 ? 7.112 -8.038 -19.988 1.00 70.19 95 ALA A O 1
ATOM 790 N N . ALA A 1 96 ? 8.081 -7.386 -18.080 1.00 65.50 96 ALA A N 1
ATOM 791 C CA . ALA A 1 96 ? 9.113 -6.574 -18.718 1.00 65.50 96 ALA A CA 1
ATOM 792 C C . ALA A 1 96 ? 10.338 -7.394 -19.175 1.00 65.50 96 ALA A C 1
ATOM 794 O O . ALA A 1 96 ? 11.123 -6.901 -19.981 1.00 65.50 96 ALA A O 1
ATOM 795 N N . PHE A 1 97 ? 10.520 -8.615 -18.655 1.00 63.91 97 PHE A N 1
ATOM 796 C CA . PHE A 1 97 ? 11.620 -9.520 -19.020 1.00 63.91 97 PHE A CA 1
ATOM 797 C C . P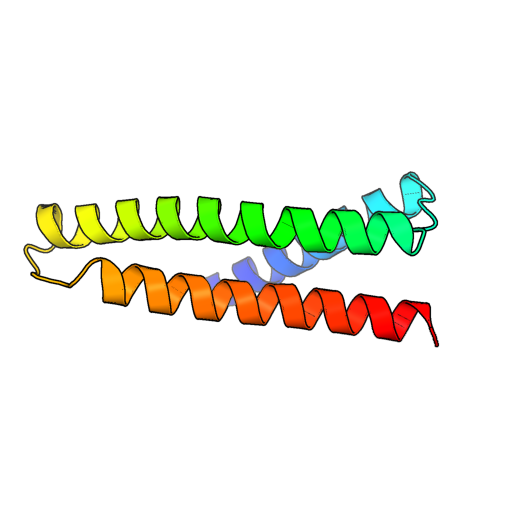HE A 1 97 ? 11.231 -10.601 -20.046 1.00 63.91 97 PHE A C 1
ATOM 799 O O . PHE A 1 97 ? 12.125 -11.281 -20.554 1.00 63.91 97 PHE A O 1
ATOM 806 N N . ILE A 1 98 ? 9.934 -10.781 -20.320 1.00 58.44 98 ILE A N 1
ATOM 807 C CA . ILE A 1 98 ? 9.382 -11.675 -21.357 1.00 58.44 98 ILE A CA 1
ATOM 808 C C . ILE A 1 98 ? 9.147 -10.868 -22.632 1.00 58.44 98 ILE A C 1
ATOM 810 O O . ILE A 1 98 ? 9.522 -11.372 -23.713 1.00 58.44 98 ILE A O 1
#

pLDDT: mean 76.05, std 10.3, range [51.94, 90.44]

Secondary structure (DSSP, 8-state):
-HHHHHHHHHHHHHHHHHHHHHHHTT----HHHHHHHHHHHHHHHHHHHHHHHHHHHHHHHHTS-----HHHHHHHHHHHHHHHHHHHHHHHHHHHH-